Protein AF-A0A932DEU4-F1 (afdb_monomer)

Solvent-accessible surface area (backbone atoms only — not comparable to full-atom values): 7322 Å² total; per-residue (Å²): 139,80,83,76,79,75,76,81,51,73,66,60,58,53,52,50,52,53,49,50,54,49,50,52,53,54,52,49,52,53,51,51,56,50,53,48,53,56,49,52,48,54,59,48,41,76,76,64,63,54,95,88,57,90,51,71,57,56,57,54,48,52,53,51,48,50,55,53,39,54,53,36,53,54,51,37,59,64,43,65,43,92,81,45,86,55,62,67,59,32,51,51,42,49,53,50,37,51,52,43,51,50,50,47,52,71,78,63,56,80,76,48,71,71,58,50,53,51,50,49,52,72,76,60,116

pLDDT: mean 85.1, std 14.65, range [39.16, 98.06]

R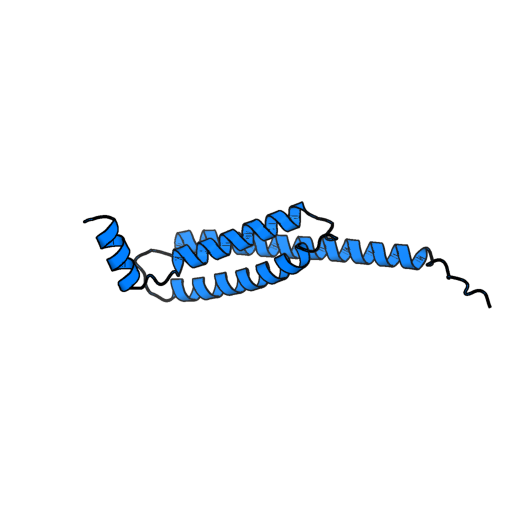adius of gyration: 22.85 Å; Cα contacts (8 Å, |Δi|>4): 44; chains: 1; bounding box: 61×33×72 Å

Secondary structure (DSSP, 8-state):
-----PPPPHHHHHHHHHHHHHHHHHHHHHHHHHHHHHHHHHHHHHHH--TT--SHHHHHHHHHHHHHHHHHHHHHHHHTSTT-S-HHHHHHHHHHHHHHHHHHHHHH----HHHHHHHHHHH--

Mean predicted aligned error: 9.95 Å

Sequence (125 aa):
MSDSVAEPSLLEVGQLGNFEARMLRNFRAAVDDWDEVCSALGAWEAQHLSADDPGPAKERHRRWVTELLSWGQLVQRATSQPEFPDHALAARVNARVRHLQDKLALWHRDMTAAEEDRILLAAFP

Structure (mmCIF, N/CA/C/O backbone):
data_AF-A0A932DEU4-F1
#
_entry.id   AF-A0A932DEU4-F1
#
loop_
_atom_site.group_PDB
_atom_site.id
_atom_site.type_symbol
_atom_site.label_atom_id
_atom_site.label_alt_id
_atom_site.label_comp_id
_atom_site.label_asym_id
_atom_site.label_entity_id
_atom_site.label_seq_id
_atom_site.pdbx_PDB_ins_code
_atom_site.Cartn_x
_atom_site.Cartn_y
_atom_site.Cartn_z
_atom_site.occupancy
_atom_site.B_iso_or_equiv
_atom_site.auth_seq_id
_atom_site.auth_comp_id
_atom_site.auth_asym_id
_atom_site.auth_atom_id
_atom_site.pdbx_PDB_model_num
ATOM 1 N N . MET A 1 1 ? -13.333 19.349 51.886 1.00 39.16 1 MET A N 1
ATOM 2 C CA . MET A 1 1 ? -13.427 19.628 50.441 1.00 39.16 1 MET A CA 1
ATOM 3 C C . MET A 1 1 ? -13.190 18.303 49.748 1.00 39.16 1 MET A C 1
ATOM 5 O O . MET A 1 1 ? -12.048 17.881 49.660 1.00 39.16 1 MET A O 1
ATOM 9 N N . SER A 1 2 ? -14.266 17.584 49.436 1.00 42.09 2 SER A N 1
ATOM 10 C CA . SER A 1 2 ? -14.195 16.330 48.687 1.00 42.09 2 SER A CA 1
ATOM 11 C C . SER A 1 2 ? -14.526 16.668 47.246 1.00 42.09 2 SER A C 1
ATOM 13 O O . SER A 1 2 ? -15.654 17.074 46.971 1.00 42.09 2 SER A O 1
ATOM 15 N N . ASP A 1 3 ? -13.537 16.554 46.364 1.00 43.62 3 ASP A N 1
ATOM 16 C CA . ASP A 1 3 ? -13.758 16.597 44.925 1.00 43.62 3 ASP A CA 1
ATOM 17 C C . ASP A 1 3 ? -14.667 15.426 44.551 1.00 43.62 3 ASP A C 1
ATOM 19 O O . ASP A 1 3 ? -14.294 14.254 44.640 1.00 43.62 3 ASP A O 1
ATOM 23 N N . SER A 1 4 ? -15.905 15.756 44.193 1.00 49.47 4 SER A N 1
ATOM 24 C CA . SER A 1 4 ? -16.818 14.833 43.540 1.00 49.47 4 SER A CA 1
ATOM 25 C C . SER A 1 4 ? -16.259 14.595 42.143 1.00 49.47 4 SER A C 1
ATOM 27 O O . SER A 1 4 ? -16.385 15.443 41.263 1.00 49.47 4 SER A O 1
ATOM 29 N N . VAL A 1 5 ? -15.590 13.457 41.959 1.00 55.31 5 VAL A N 1
ATOM 30 C CA . VAL A 1 5 ? -15.279 12.933 40.629 1.00 55.31 5 VAL A CA 1
ATOM 31 C C . VAL A 1 5 ? -16.627 12.661 39.972 1.00 55.31 5 VAL A C 1
ATOM 33 O O . VAL A 1 5 ? -17.301 11.692 40.313 1.00 55.31 5 VAL A O 1
ATOM 36 N N . ALA A 1 6 ? -17.070 13.588 39.125 1.00 57.03 6 ALA A N 1
ATOM 37 C CA . ALA A 1 6 ? -18.291 13.433 38.356 1.00 57.03 6 ALA A CA 1
ATOM 38 C C . ALA A 1 6 ? -18.147 12.174 37.493 1.00 57.03 6 ALA A C 1
ATOM 40 O O . ALA A 1 6 ? -17.241 12.092 36.661 1.00 57.03 6 ALA A O 1
ATOM 41 N N . GLU A 1 7 ? -19.004 11.179 37.730 1.00 56.28 7 GLU A N 1
ATOM 42 C CA . GLU A 1 7 ? -19.090 10.015 36.855 1.00 56.28 7 GLU A CA 1
ATOM 43 C C . GLU A 1 7 ? -19.424 10.499 35.435 1.00 56.28 7 GLU A C 1
ATOM 45 O O . GLU A 1 7 ? -20.370 11.279 35.270 1.00 56.28 7 GLU A O 1
ATOM 50 N N . PRO A 1 8 ? -18.658 10.082 34.411 1.00 57.66 8 PRO A N 1
ATOM 51 C CA . PRO A 1 8 ? -18.932 10.477 33.038 1.00 57.66 8 PRO A CA 1
ATOM 52 C C . PRO A 1 8 ? -20.339 10.021 32.655 1.00 57.66 8 PRO A C 1
ATOM 54 O O . PRO A 1 8 ? -20.737 8.879 32.903 1.00 57.66 8 PRO A O 1
ATOM 57 N N . SER A 1 9 ? -21.117 10.932 32.077 1.00 59.28 9 SER A N 1
ATOM 58 C CA . SER A 1 9 ? -22.523 10.665 31.808 1.00 59.28 9 SER A CA 1
ATOM 59 C C . SER A 1 9 ? -22.670 9.587 30.725 1.00 59.28 9 SER A C 1
ATOM 61 O O . SER A 1 9 ? -21.936 9.554 29.736 1.00 59.28 9 SER A O 1
ATOM 63 N N . LEU A 1 10 ? -23.659 8.699 30.874 1.00 55.50 10 LEU A N 1
ATOM 64 C CA . LEU A 1 10 ? -23.947 7.616 29.914 1.00 55.50 10 LEU A CA 1
ATOM 65 C C . LEU A 1 10 ? -24.162 8.120 28.470 1.00 55.50 10 LEU A C 1
ATOM 67 O O . LEU A 1 10 ? -23.928 7.384 27.511 1.00 55.50 10 LEU A O 1
ATOM 71 N N . LEU A 1 11 ? -24.588 9.378 28.312 1.00 57.66 11 LEU A N 1
ATOM 72 C CA . LEU A 1 11 ? -24.758 10.038 27.018 1.00 57.66 11 LEU A CA 1
ATOM 73 C C . LEU A 1 11 ? -23.413 10.377 26.352 1.00 57.66 11 LEU A C 1
ATOM 75 O O . LEU A 1 11 ? -23.281 10.182 25.144 1.00 57.66 11 LEU A O 1
ATOM 79 N N . GLU A 1 12 ? -22.408 10.809 27.117 1.00 59.19 12 GLU A N 1
ATOM 80 C CA . GLU A 1 12 ? -21.065 11.128 26.607 1.00 59.19 12 GLU A CA 1
ATOM 81 C C . GLU A 1 12 ? -20.324 9.865 26.147 1.00 59.19 12 GLU A C 1
ATOM 83 O O . GLU A 1 12 ? -19.733 9.851 25.066 1.00 59.19 12 GLU A O 1
ATOM 88 N N . VAL A 1 13 ? -20.438 8.766 26.904 1.00 61.19 13 VAL A N 1
ATOM 89 C CA . VAL A 1 13 ? -19.829 7.468 26.551 1.00 61.19 13 VAL A CA 1
ATOM 90 C C . VAL A 1 13 ? -20.461 6.884 25.278 1.00 61.19 13 VAL A C 1
ATOM 92 O O . VAL A 1 13 ? -19.756 6.390 24.397 1.00 61.19 13 VAL A O 1
ATOM 95 N N . GLY A 1 14 ? -21.787 6.997 25.126 1.00 72.06 14 GLY A N 1
ATOM 96 C CA . GLY A 1 14 ? -22.492 6.540 23.925 1.00 72.06 14 GLY A CA 1
ATOM 97 C C . GLY A 1 14 ? -22.184 7.373 22.673 1.00 72.06 14 GLY A C 1
ATOM 98 O O . GLY A 1 14 ? -22.082 6.830 21.571 1.00 72.06 14 GLY A O 1
ATOM 99 N N . GLN A 1 15 ? -22.00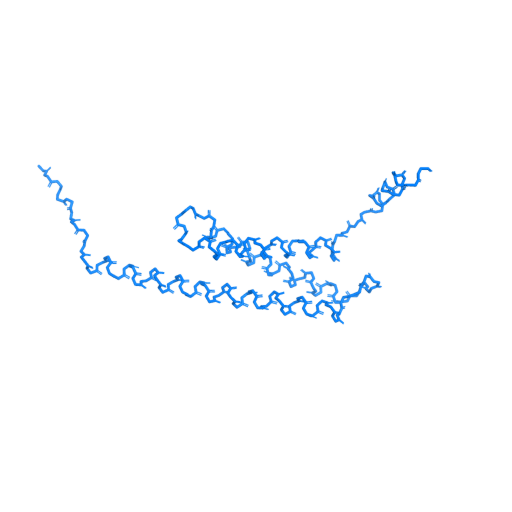9 8.689 22.815 1.00 79.38 15 GLN A N 1
ATOM 100 C CA . GLN A 1 15 ? -21.652 9.571 21.699 1.00 79.38 15 GLN A CA 1
ATOM 101 C C . GLN A 1 15 ? -20.211 9.360 21.233 1.00 79.38 15 GLN A C 1
ATOM 103 O O . GLN A 1 15 ? -19.980 9.282 20.021 1.00 79.38 15 GLN A O 1
ATOM 108 N N . LEU A 1 16 ? -19.269 9.213 22.171 1.00 82.12 16 LEU A N 1
ATOM 109 C CA . LEU A 1 16 ? -17.869 8.946 21.856 1.00 82.12 16 LEU A CA 1
ATOM 110 C C . LEU A 1 16 ? -17.708 7.594 21.150 1.00 82.12 16 LEU A C 1
ATOM 112 O O . LEU A 1 16 ? -17.149 7.552 20.056 1.00 82.12 16 LEU A O 1
ATOM 116 N N . GLY A 1 17 ? -18.305 6.522 21.680 1.00 83.50 17 GLY A N 1
ATOM 117 C CA . GLY A 1 17 ? -18.236 5.199 21.046 1.00 83.50 17 GLY A CA 1
ATOM 118 C C . GLY A 1 17 ? -18.852 5.168 19.639 1.00 83.50 17 GLY A C 1
ATOM 119 O O . GLY A 1 17 ? -18.298 4.572 18.714 1.00 83.50 17 GLY A O 1
ATOM 120 N N . ASN A 1 18 ? -19.967 5.875 19.421 1.00 88.31 18 ASN A N 1
ATOM 121 C CA . ASN A 1 18 ? -20.570 6.001 18.088 1.00 88.31 18 ASN A CA 1
ATOM 122 C C . ASN A 1 18 ? -19.682 6.780 17.108 1.00 88.31 18 ASN A C 1
ATOM 124 O O . ASN A 1 18 ? -19.624 6.446 15.917 1.00 88.31 18 ASN A O 1
ATOM 128 N N . PHE A 1 19 ? -19.011 7.828 17.590 1.00 88.19 19 PHE A N 1
ATOM 129 C CA . PHE A 1 19 ? -18.049 8.591 16.807 1.00 88.19 19 PHE A CA 1
ATOM 130 C C . PHE A 1 19 ? -16.839 7.731 16.428 1.00 88.19 19 PHE A C 1
ATOM 132 O O . PHE A 1 19 ? -16.526 7.642 15.241 1.00 88.19 19 PHE A O 1
ATOM 139 N N . GLU A 1 20 ? -16.226 7.040 17.389 1.00 88.88 20 GLU A N 1
ATOM 140 C CA . GLU A 1 20 ? -15.085 6.142 17.172 1.00 88.88 20 GLU A CA 1
ATOM 141 C C . GLU A 1 20 ? -15.420 5.040 16.168 1.00 88.88 20 GLU A C 1
ATOM 143 O O . GLU A 1 20 ? -14.702 4.851 15.186 1.00 88.88 20 GLU A O 1
ATOM 148 N N . ALA A 1 21 ? -16.564 4.373 16.337 1.00 90.06 21 ALA A N 1
ATOM 149 C CA . ALA A 1 21 ? -17.000 3.328 15.420 1.00 90.06 21 ALA A CA 1
ATOM 150 C C . ALA A 1 21 ? -17.206 3.862 13.993 1.00 90.06 21 ALA A C 1
ATOM 152 O O . ALA A 1 21 ? -16.875 3.185 13.017 1.00 90.06 21 ALA A O 1
ATOM 153 N N . ARG A 1 22 ? -17.750 5.078 13.840 1.00 93.94 22 ARG A N 1
ATOM 154 C CA . ARG A 1 22 ? -17.902 5.718 12.525 1.00 93.94 22 ARG A CA 1
ATOM 155 C C . ARG A 1 22 ? -16.551 6.091 11.921 1.00 93.94 22 ARG A C 1
ATOM 157 O O . ARG A 1 22 ? -16.342 5.834 10.739 1.00 93.94 22 ARG A O 1
ATOM 164 N N . MET A 1 23 ? -15.649 6.660 12.715 1.00 92.69 23 MET A N 1
ATOM 165 C CA . MET A 1 23 ? -14.303 7.012 12.268 1.00 92.69 23 MET A CA 1
ATOM 166 C C . MET A 1 23 ? -13.526 5.776 11.823 1.00 92.69 23 MET A C 1
ATOM 168 O O . MET A 1 23 ? -12.943 5.799 10.744 1.00 92.69 23 MET A O 1
ATOM 172 N N . LEU A 1 24 ? -13.593 4.678 12.579 1.00 91.94 24 LEU A N 1
ATOM 173 C CA . LEU A 1 24 ? -12.930 3.426 12.222 1.00 91.94 24 LEU A CA 1
ATOM 174 C C . LEU A 1 24 ? -13.496 2.822 10.930 1.00 91.94 24 LEU A C 1
ATOM 176 O O . LEU A 1 24 ? -12.730 2.383 10.076 1.00 91.94 24 LEU A O 1
ATOM 180 N N . ARG A 1 25 ? -14.824 2.843 10.738 1.00 94.81 25 ARG A N 1
ATOM 181 C CA . ARG A 1 25 ? -15.441 2.392 9.476 1.00 94.81 25 ARG A CA 1
ATOM 182 C C . ARG A 1 25 ? -14.987 3.228 8.282 1.00 94.81 25 ARG A C 1
ATOM 184 O O . ARG A 1 25 ? -14.613 2.662 7.261 1.00 94.81 25 ARG A O 1
ATOM 191 N N . ASN A 1 26 ? -14.993 4.554 8.415 1.00 95.31 26 ASN A N 1
ATOM 192 C CA . ASN A 1 26 ? -14.550 5.453 7.348 1.00 95.31 26 ASN A CA 1
ATOM 193 C C . ASN A 1 26 ? -13.058 5.277 7.049 1.00 95.31 26 ASN A C 1
ATOM 195 O O . ASN A 1 26 ? -12.652 5.278 5.893 1.00 95.31 26 ASN A O 1
ATOM 199 N N . PHE A 1 27 ? -12.247 5.093 8.091 1.00 94.81 27 PHE A N 1
ATOM 200 C CA . PHE A 1 27 ? -10.823 4.825 7.955 1.00 94.81 27 PHE A CA 1
ATOM 201 C C . PHE A 1 27 ? -10.572 3.518 7.203 1.00 94.81 27 PHE A C 1
ATOM 203 O O . PHE A 1 27 ? -9.768 3.490 6.277 1.00 94.81 27 PHE A O 1
ATOM 210 N N . ARG A 1 28 ? -11.305 2.452 7.541 1.00 96.31 28 ARG A N 1
ATOM 211 C CA . ARG A 1 28 ? -11.226 1.175 6.828 1.00 96.31 28 ARG A CA 1
ATOM 212 C C . ARG A 1 28 ? -11.605 1.314 5.356 1.00 96.31 28 ARG A C 1
ATOM 214 O O . ARG A 1 28 ? -10.860 0.825 4.518 1.00 96.31 28 ARG A O 1
ATOM 221 N N . ALA A 1 29 ? -12.695 2.018 5.054 1.00 96.81 29 ALA A N 1
ATOM 222 C CA . ALA A 1 29 ? -13.094 2.282 3.673 1.00 96.81 29 ALA A CA 1
ATOM 223 C C . ALA A 1 29 ? -11.989 3.020 2.898 1.00 96.81 29 ALA A C 1
ATOM 225 O O . ALA A 1 29 ? -11.614 2.592 1.816 1.00 96.81 29 ALA A O 1
ATOM 226 N N . ALA A 1 30 ? -11.380 4.049 3.497 1.00 96.31 30 ALA A N 1
ATOM 227 C CA . ALA A 1 30 ? -10.273 4.767 2.868 1.00 96.31 30 ALA A CA 1
ATOM 228 C C . ALA A 1 30 ? -9.040 3.874 2.620 1.00 96.31 30 ALA A C 1
ATOM 230 O O . ALA A 1 30 ? -8.362 4.026 1.606 1.00 96.31 30 ALA A O 1
ATOM 231 N N . VAL A 1 31 ? -8.734 2.943 3.534 1.00 97.19 31 VAL A N 1
ATOM 232 C CA . VAL A 1 31 ? -7.659 1.954 3.339 1.00 97.19 31 VAL A CA 1
ATOM 233 C C . VAL A 1 31 ? -7.992 0.979 2.219 1.00 97.19 31 VAL A C 1
ATOM 235 O O . VAL A 1 31 ? -7.103 0.655 1.437 1.00 97.19 31 VAL A O 1
ATOM 238 N N . ASP A 1 32 ? -9.241 0.529 2.124 1.00 97.12 32 ASP A N 1
ATOM 239 C CA . ASP A 1 32 ? -9.676 -0.366 1.055 1.00 97.12 32 ASP A CA 1
ATOM 240 C C . ASP A 1 32 ? -9.606 0.335 -0.319 1.00 97.12 32 ASP A C 1
ATOM 242 O O . ASP A 1 32 ? -9.027 -0.231 -1.247 1.00 97.12 32 ASP A O 1
ATOM 246 N N . ASP A 1 33 ? -10.047 1.594 -0.421 1.00 97.81 33 ASP A N 1
ATOM 247 C CA . ASP A 1 33 ? -9.930 2.403 -1.646 1.00 97.81 33 ASP A CA 1
ATOM 248 C C . ASP A 1 33 ? -8.460 2.581 -2.071 1.00 97.81 33 ASP A C 1
ATOM 250 O O . ASP A 1 33 ? -8.095 2.426 -3.239 1.00 97.81 33 ASP A O 1
ATOM 254 N N . TRP A 1 34 ? -7.569 2.878 -1.120 1.00 97.88 34 TRP A N 1
ATOM 255 C CA . TRP A 1 34 ? -6.136 2.989 -1.404 1.00 97.88 34 TRP A CA 1
ATOM 256 C C . TRP A 1 34 ? -5.513 1.660 -1.851 1.00 97.88 34 TRP A C 1
ATOM 258 O O . TRP A 1 34 ? -4.670 1.643 -2.755 1.00 97.88 34 TRP A O 1
ATOM 268 N N . ASP A 1 35 ? -5.915 0.545 -1.242 1.00 95.81 35 ASP A N 1
ATOM 269 C CA . ASP A 1 35 ? -5.437 -0.796 -1.589 1.00 95.81 35 ASP A CA 1
ATOM 270 C C . ASP A 1 35 ? -5.857 -1.190 -3.017 1.00 95.81 35 ASP A C 1
ATOM 272 O O . ASP A 1 35 ? -5.073 -1.798 -3.762 1.00 95.81 35 ASP A O 1
ATOM 276 N N . GLU A 1 36 ? -7.056 -0.775 -3.435 1.00 97.38 36 GLU A N 1
ATOM 277 C CA . GLU A 1 36 ? -7.542 -0.914 -4.808 1.00 97.38 36 GLU A CA 1
ATOM 278 C C . GLU A 1 36 ? -6.683 -0.105 -5.789 1.00 97.38 36 GLU A C 1
ATOM 280 O O . GLU A 1 36 ? -6.196 -0.661 -6.777 1.00 97.38 36 GLU A O 1
ATOM 285 N N . VAL A 1 37 ? -6.387 1.165 -5.484 1.00 97.69 37 VAL A N 1
ATOM 286 C CA . VAL A 1 37 ? -5.506 2.001 -6.323 1.00 97.69 37 VAL A CA 1
ATOM 287 C C . VAL A 1 37 ? -4.103 1.394 -6.436 1.00 97.69 37 VAL A C 1
ATOM 289 O O . VAL A 1 37 ? -3.532 1.350 -7.528 1.00 97.69 37 VAL A O 1
ATOM 292 N N . CYS A 1 38 ? -3.552 0.858 -5.343 1.00 96.69 38 CYS A N 1
ATOM 293 C CA . CYS A 1 38 ? -2.265 0.157 -5.376 1.00 96.69 38 C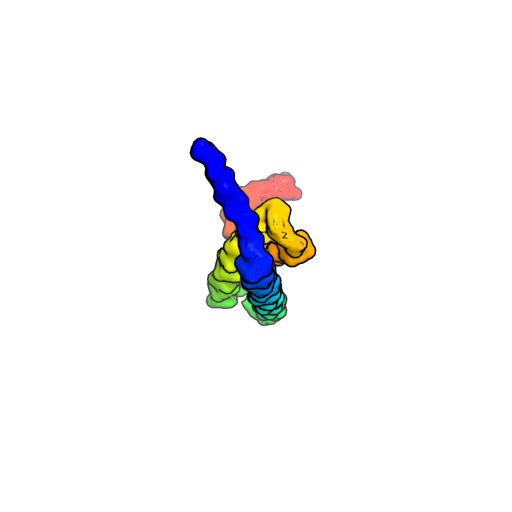YS A CA 1
ATOM 294 C C . CYS A 1 38 ? -2.297 -1.080 -6.286 1.00 96.69 38 CYS A C 1
ATOM 296 O O . CYS A 1 38 ? -1.303 -1.413 -6.934 1.00 96.69 38 CYS A O 1
ATOM 298 N N . SER A 1 39 ? -3.427 -1.781 -6.327 1.00 94.62 39 SER A N 1
ATOM 299 C CA . SER A 1 39 ? -3.609 -2.967 -7.167 1.00 94.62 39 SER A CA 1
ATOM 300 C C . SER A 1 39 ? -3.770 -2.584 -8.643 1.00 94.62 39 SER A C 1
ATOM 302 O O . SER A 1 39 ? -3.153 -3.207 -9.509 1.00 94.62 39 SER A O 1
ATOM 304 N N . ALA A 1 40 ? -4.495 -1.499 -8.930 1.00 96.31 40 ALA A N 1
ATOM 305 C CA . ALA A 1 40 ? -4.595 -0.917 -10.266 1.00 96.31 40 ALA A CA 1
ATOM 306 C C . ALA A 1 40 ? -3.231 -0.443 -10.796 1.00 96.31 40 ALA A C 1
ATOM 308 O O . ALA A 1 40 ? -2.924 -0.652 -11.971 1.00 96.31 40 ALA A O 1
ATOM 309 N N . LEU A 1 41 ? -2.377 0.118 -9.930 1.00 95.38 41 LEU A N 1
ATOM 310 C CA . LEU A 1 41 ? -1.005 0.469 -10.297 1.00 95.38 41 LEU A CA 1
ATOM 311 C C . LEU A 1 41 ? -0.206 -0.765 -10.736 1.00 95.38 41 LEU A C 1
ATOM 313 O O . LEU A 1 41 ? 0.447 -0.724 -11.772 1.00 95.38 41 LEU A O 1
ATOM 317 N N . GLY A 1 42 ? -0.311 -1.883 -10.012 1.00 92.00 42 GLY A N 1
ATOM 318 C CA . GLY A 1 42 ? 0.349 -3.133 -10.403 1.00 92.00 42 GLY A CA 1
ATOM 319 C C . GLY A 1 42 ? -0.097 -3.655 -11.774 1.00 92.00 42 GLY A C 1
ATOM 320 O O . GLY A 1 42 ? 0.735 -4.108 -12.558 1.00 92.00 42 GLY A O 1
ATOM 321 N N . ALA A 1 43 ? -1.387 -3.542 -12.100 1.00 93.75 43 ALA A N 1
ATOM 322 C CA . ALA A 1 43 ? -1.895 -3.893 -13.428 1.00 93.75 43 ALA A CA 1
ATOM 323 C C . ALA A 1 43 ? -1.375 -2.942 -14.519 1.00 93.75 43 ALA A C 1
ATOM 325 O O . ALA A 1 43 ? -1.054 -3.382 -15.625 1.00 93.75 43 ALA A O 1
ATOM 326 N N . TRP A 1 44 ? -1.272 -1.648 -14.206 1.00 94.69 44 TRP A N 1
ATOM 327 C CA . TRP A 1 44 ? -0.695 -0.653 -15.104 1.00 94.69 44 TRP A CA 1
ATOM 328 C C . TRP A 1 44 ? 0.796 -0.916 -15.363 1.00 94.69 44 TRP A C 1
ATOM 330 O O . TRP A 1 44 ? 1.219 -0.867 -16.518 1.00 94.69 44 TRP A O 1
ATOM 340 N N . GLU A 1 45 ? 1.573 -1.254 -14.328 1.00 93.56 45 GLU A N 1
ATOM 341 C CA . GLU A 1 45 ? 3.005 -1.569 -14.437 1.00 93.56 45 GLU A CA 1
ATOM 342 C C . GLU A 1 45 ? 3.254 -2.696 -15.440 1.00 93.56 45 GLU A C 1
ATOM 344 O O . GLU A 1 45 ? 4.080 -2.542 -16.334 1.00 93.56 45 GLU A O 1
ATOM 349 N N . ALA A 1 46 ? 2.486 -3.786 -15.348 1.00 90.31 46 ALA A N 1
ATOM 350 C CA . ALA A 1 46 ? 2.614 -4.941 -16.238 1.00 90.31 46 ALA A CA 1
ATOM 351 C C . ALA A 1 46 ? 2.383 -4.612 -17.726 1.00 90.31 46 ALA A C 1
ATOM 353 O O . ALA A 1 46 ? 2.828 -5.354 -18.596 1.00 90.31 46 ALA A O 1
ATOM 354 N N . GLN A 1 47 ? 1.675 -3.519 -18.021 1.00 90.38 47 GLN A N 1
ATOM 355 C CA . GLN A 1 47 ? 1.360 -3.087 -19.385 1.00 90.38 47 GLN A CA 1
ATOM 356 C C . GLN A 1 47 ? 2.325 -2.019 -19.920 1.00 90.38 47 GLN A C 1
ATOM 358 O O . GLN A 1 47 ? 2.436 -1.866 -21.134 1.00 90.38 47 GLN A O 1
ATOM 363 N N . HIS A 1 48 ? 2.981 -1.255 -19.040 1.00 88.06 48 HIS A N 1
ATOM 364 C CA . HIS A 1 48 ? 3.676 -0.018 -19.425 1.00 88.06 48 HIS A CA 1
ATOM 365 C C . HIS A 1 48 ? 5.142 0.045 -19.003 1.00 88.06 48 HIS A C 1
ATOM 367 O O . HIS A 1 48 ? 5.867 0.897 -19.514 1.00 88.06 48 HIS A O 1
ATOM 373 N N . LEU A 1 49 ? 5.587 -0.791 -18.063 1.00 87.62 49 LEU A N 1
ATOM 374 C CA . LEU A 1 49 ? 6.978 -0.801 -17.627 1.00 87.62 49 LEU A CA 1
ATOM 375 C C . LEU A 1 49 ? 7.739 -1.957 -18.267 1.00 87.62 49 LEU A C 1
ATOM 377 O O . LEU A 1 49 ? 7.361 -3.120 -18.155 1.00 87.62 49 LEU A O 1
ATOM 381 N N . SER A 1 50 ? 8.861 -1.610 -18.890 1.00 80.00 50 SER A N 1
ATOM 382 C CA . SER A 1 50 ? 9.896 -2.539 -19.335 1.00 80.00 50 SER A CA 1
ATOM 383 C C . SER A 1 50 ? 11.237 -2.119 -18.734 1.00 80.00 50 SER A C 1
ATOM 385 O O . SER A 1 50 ? 11.460 -0.935 -18.452 1.00 80.00 50 SER A O 1
ATOM 387 N N . ALA A 1 51 ? 12.140 -3.082 -18.537 1.00 69.12 51 ALA A N 1
ATOM 388 C CA . ALA A 1 51 ? 13.501 -2.807 -18.082 1.00 69.12 51 ALA A CA 1
ATOM 389 C C . ALA A 1 51 ? 14.218 -1.827 -19.031 1.00 69.12 51 ALA A C 1
ATOM 391 O O . ALA A 1 51 ? 14.869 -0.894 -18.558 1.00 69.12 51 ALA A O 1
ATOM 392 N N . ASP A 1 52 ? 13.965 -1.960 -20.336 1.00 67.25 52 ASP A N 1
ATOM 393 C CA . ASP A 1 52 ? 14.710 -1.293 -21.410 1.00 67.25 52 ASP A CA 1
ATOM 394 C C . ASP A 1 52 ? 14.155 0.078 -21.838 1.00 67.25 52 ASP A C 1
ATOM 396 O O . ASP A 1 52 ? 14.752 0.728 -22.692 1.00 67.25 52 ASP A O 1
ATOM 400 N N . ASP A 1 53 ? 13.031 0.545 -21.274 1.00 62.94 53 ASP A N 1
ATOM 401 C CA . ASP A 1 53 ? 12.429 1.838 -21.645 1.00 62.94 53 ASP A CA 1
ATOM 402 C C . ASP A 1 53 ? 12.756 2.930 -20.600 1.00 62.94 53 ASP A C 1
ATOM 404 O O . ASP A 1 53 ? 12.272 2.860 -19.461 1.00 62.94 53 ASP A O 1
ATOM 408 N N . PRO A 1 54 ? 13.593 3.937 -20.931 1.00 60.94 54 PRO A N 1
ATOM 409 C CA . PRO A 1 54 ? 14.031 4.974 -19.998 1.00 60.94 54 PRO A CA 1
ATOM 410 C C . PRO A 1 54 ? 13.163 6.243 -20.054 1.00 60.94 54 PRO A C 1
ATOM 412 O O . PRO A 1 54 ? 13.623 7.334 -19.725 1.00 60.94 54 PRO A O 1
ATOM 415 N N . GLY A 1 55 ? 11.925 6.138 -20.529 1.00 77.56 55 GLY A N 1
ATOM 416 C CA . GLY A 1 55 ? 11.119 7.302 -20.859 1.00 77.56 55 GLY A CA 1
ATOM 417 C C . GLY A 1 55 ? 10.153 7.824 -19.773 1.00 77.56 55 GLY A C 1
ATOM 418 O O . GLY A 1 55 ? 10.328 7.642 -18.567 1.00 77.56 55 GLY A O 1
ATOM 419 N N . PRO A 1 56 ? 9.056 8.471 -20.208 1.00 84.88 56 PRO A N 1
ATOM 420 C CA . PRO A 1 56 ? 8.059 9.118 -19.343 1.00 84.88 56 PRO A CA 1
ATOM 421 C C . PRO A 1 56 ? 7.245 8.183 -18.433 1.00 84.88 56 PRO A C 1
ATOM 423 O O . PRO A 1 56 ? 6.662 8.641 -17.447 1.00 84.88 56 PRO A O 1
ATOM 426 N N . ALA A 1 57 ? 7.154 6.892 -18.768 1.00 88.56 57 ALA A N 1
ATOM 427 C CA . ALA A 1 57 ? 6.388 5.920 -17.989 1.00 88.56 57 ALA A CA 1
ATOM 428 C C . ALA A 1 57 ? 7.043 5.649 -16.627 1.00 88.56 57 ALA A C 1
ATOM 430 O O . ALA A 1 57 ? 6.345 5.665 -15.612 1.00 88.56 57 ALA A O 1
ATOM 431 N N . LYS A 1 58 ? 8.375 5.494 -16.580 1.00 89.12 58 LYS A N 1
ATOM 432 C CA . LYS A 1 58 ? 9.115 5.311 -15.322 1.00 89.12 58 LYS A CA 1
ATOM 433 C C . LYS A 1 58 ? 8.993 6.536 -14.414 1.00 89.12 58 LYS A C 1
ATOM 435 O O . LYS A 1 58 ? 8.684 6.374 -13.240 1.00 89.12 58 LYS A O 1
ATOM 440 N N . GLU A 1 59 ? 9.107 7.754 -14.941 1.00 90.25 59 GLU A N 1
ATOM 441 C CA . GLU A 1 59 ? 8.957 8.962 -14.112 1.00 90.25 59 GLU A CA 1
ATOM 442 C C . GLU A 1 59 ? 7.540 9.092 -13.531 1.00 90.25 59 GLU A C 1
ATOM 444 O O . GLU A 1 59 ? 7.346 9.322 -12.334 1.00 90.25 59 GLU A O 1
ATOM 449 N N . ARG A 1 60 ? 6.515 8.855 -14.361 1.00 92.62 60 ARG A N 1
ATOM 450 C CA . ARG A 1 60 ? 5.119 8.856 -13.906 1.00 92.62 60 ARG A CA 1
ATOM 451 C C . ARG A 1 60 ? 4.876 7.794 -12.834 1.00 92.62 60 ARG A C 1
ATOM 453 O O . ARG A 1 60 ? 4.245 8.086 -11.820 1.00 92.62 60 ARG A O 1
ATOM 460 N N . HIS A 1 61 ? 5.411 6.598 -13.049 1.00 94.69 61 HIS A N 1
ATOM 461 C CA . HIS A 1 61 ? 5.361 5.506 -12.091 1.00 94.69 61 HIS A CA 1
ATOM 462 C C . HIS A 1 61 ? 6.034 5.881 -10.765 1.00 94.69 61 HIS A C 1
ATOM 464 O O . HIS A 1 61 ? 5.431 5.703 -9.709 1.00 94.69 61 HIS A O 1
ATOM 470 N N . ARG A 1 62 ? 7.246 6.454 -10.805 1.00 93.56 62 ARG A N 1
ATOM 471 C CA . ARG A 1 62 ? 7.993 6.891 -9.615 1.00 93.56 62 ARG A CA 1
ATOM 472 C C . ARG A 1 62 ? 7.174 7.859 -8.774 1.00 93.56 62 ARG A C 1
ATOM 474 O O . ARG A 1 62 ? 7.068 7.678 -7.559 1.00 93.56 62 ARG A O 1
ATOM 481 N N . ARG A 1 63 ? 6.555 8.849 -9.422 1.00 95.19 63 ARG A N 1
ATOM 482 C CA . ARG A 1 63 ? 5.672 9.810 -8.757 1.00 95.19 63 ARG A CA 1
ATOM 483 C C . ARG A 1 63 ? 4.493 9.115 -8.074 1.00 95.19 63 ARG A C 1
ATOM 485 O O . ARG A 1 63 ? 4.296 9.312 -6.879 1.00 95.19 63 ARG A O 1
ATOM 492 N N . TRP A 1 64 ? 3.758 8.265 -8.791 1.00 97.00 64 TRP A N 1
ATOM 493 C CA . TRP A 1 64 ? 2.593 7.566 -8.238 1.00 97.00 64 TRP A CA 1
ATOM 494 C C . TRP A 1 64 ? 2.939 6.636 -7.073 1.00 97.00 64 TRP A C 1
ATOM 496 O O . TRP A 1 64 ? 2.273 6.688 -6.042 1.00 97.00 64 TRP A O 1
ATOM 506 N N . VAL A 1 65 ? 3.999 5.828 -7.190 1.00 96.50 65 VAL A N 1
ATOM 507 C CA . VAL A 1 65 ? 4.450 4.957 -6.089 1.00 96.50 65 VAL A CA 1
ATOM 508 C C . VAL A 1 65 ? 4.831 5.790 -4.867 1.00 96.50 65 VAL A C 1
ATOM 510 O O . VAL A 1 65 ? 4.472 5.426 -3.752 1.00 96.50 65 VAL A O 1
ATOM 513 N N . THR A 1 66 ? 5.513 6.922 -5.058 1.00 95.94 66 THR A N 1
ATOM 514 C CA . THR A 1 66 ? 5.932 7.804 -3.955 1.00 95.94 66 THR A CA 1
ATOM 515 C C . THR A 1 6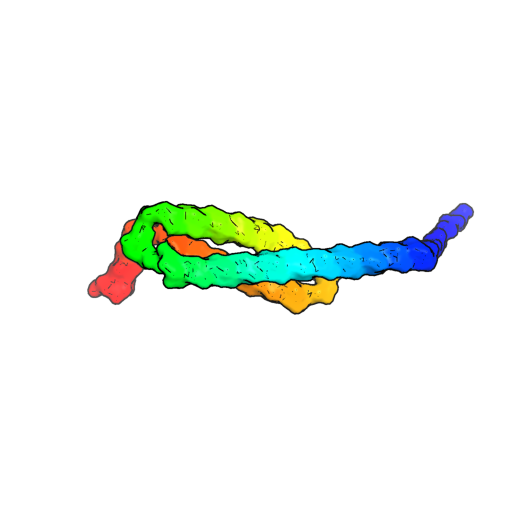6 ? 4.734 8.451 -3.253 1.00 95.94 66 THR A C 1
ATOM 517 O O . THR A 1 66 ? 4.697 8.507 -2.022 1.00 95.94 66 THR A O 1
ATOM 520 N N . GLU A 1 67 ? 3.735 8.906 -4.014 1.00 97.31 67 GLU A N 1
ATOM 521 C CA . GLU A 1 67 ? 2.481 9.457 -3.483 1.00 97.31 67 GLU A CA 1
ATOM 522 C C . GLU A 1 67 ? 1.713 8.390 -2.676 1.00 97.31 67 GLU A C 1
ATOM 524 O O . GLU A 1 67 ? 1.351 8.624 -1.519 1.00 97.31 67 GLU A O 1
ATOM 529 N N . LEU A 1 68 ? 1.543 7.184 -3.233 1.00 98.00 68 LEU A N 1
ATOM 530 C CA . LEU A 1 68 ? 0.869 6.068 -2.558 1.00 98.00 68 LEU A CA 1
ATOM 531 C C . LEU A 1 68 ? 1.620 5.595 -1.314 1.00 98.00 68 LEU A C 1
ATOM 533 O O . LEU A 1 68 ? 0.990 5.274 -0.305 1.00 98.00 68 LEU A O 1
ATOM 537 N N . LEU A 1 69 ? 2.952 5.567 -1.367 1.00 97.38 69 LEU A N 1
ATOM 538 C CA . LEU A 1 69 ? 3.79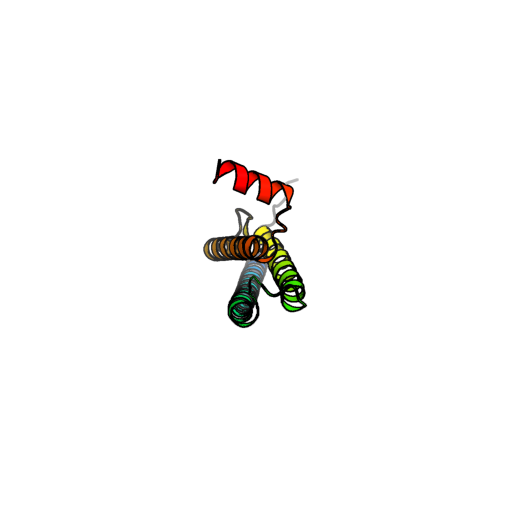4 5.198 -0.236 1.00 97.38 69 LEU A CA 1
ATOM 539 C C . LEU A 1 69 ? 3.685 6.232 0.886 1.00 97.38 69 LEU A C 1
ATOM 541 O O . LEU A 1 69 ? 3.571 5.855 2.049 1.00 97.38 69 LEU A O 1
ATOM 545 N N . SER A 1 70 ? 3.664 7.522 0.544 1.00 96.69 70 SER A N 1
ATOM 546 C CA . SER A 1 70 ? 3.504 8.607 1.518 1.00 96.69 70 SER A CA 1
ATOM 547 C C . SER A 1 70 ? 2.169 8.502 2.259 1.00 96.69 70 SER A C 1
ATOM 549 O O . SER A 1 70 ? 2.121 8.632 3.485 1.00 96.69 70 SER A O 1
ATOM 551 N N . TRP A 1 71 ? 1.088 8.199 1.533 1.00 97.12 71 TRP A N 1
ATOM 552 C CA . TRP A 1 71 ? -0.216 7.938 2.143 1.00 97.12 71 TRP A CA 1
ATOM 553 C C . TRP A 1 71 ? -0.192 6.676 3.016 1.00 97.12 71 TRP A C 1
ATOM 555 O O . TRP A 1 71 ? -0.592 6.717 4.179 1.00 97.12 71 TRP A O 1
ATOM 565 N N . GLY A 1 72 ? 0.375 5.580 2.508 1.00 97.50 72 GLY A N 1
ATOM 566 C CA . GLY A 1 72 ? 0.524 4.333 3.256 1.00 97.50 72 GLY A CA 1
ATOM 567 C C . GLY A 1 72 ? 1.319 4.501 4.553 1.00 97.50 72 GLY A C 1
ATOM 568 O O . GLY A 1 72 ? 0.931 3.953 5.577 1.00 97.50 72 GLY A O 1
ATOM 569 N N . GLN A 1 73 ? 2.381 5.310 4.561 1.00 97.62 73 GLN A N 1
ATOM 570 C CA . GLN A 1 73 ? 3.167 5.622 5.762 1.00 97.62 73 GLN A CA 1
ATOM 571 C C . GLN A 1 73 ? 2.396 6.472 6.780 1.00 97.62 73 GLN A C 1
ATOM 573 O O . GLN A 1 73 ? 2.599 6.340 7.990 1.00 97.62 73 GLN A O 1
ATOM 578 N N . LEU A 1 74 ? 1.513 7.366 6.324 1.00 96.31 74 LEU A N 1
ATOM 579 C CA . LEU A 1 74 ? 0.615 8.095 7.220 1.00 96.31 74 LEU A CA 1
ATOM 580 C C . LEU A 1 74 ? -0.341 7.126 7.926 1.00 96.31 74 LEU A C 1
ATOM 582 O O . LEU A 1 74 ? -0.443 7.150 9.152 1.00 96.31 74 LEU A O 1
ATOM 586 N N . VAL A 1 75 ? -0.980 6.241 7.162 1.00 96.31 75 VAL A N 1
ATOM 587 C CA . VAL A 1 75 ? -1.896 5.222 7.690 1.00 96.31 75 VAL A CA 1
ATOM 588 C C . VAL A 1 75 ? -1.161 4.238 8.590 1.00 96.31 75 VAL A C 1
ATOM 590 O O . VAL A 1 75 ? -1.625 3.966 9.690 1.00 96.31 75 VAL A O 1
ATOM 593 N N . GLN A 1 76 ? 0.023 3.778 8.185 1.00 96.69 76 GLN A N 1
ATOM 594 C CA . GLN A 1 76 ? 0.861 2.882 8.974 1.00 96.69 76 GLN A CA 1
ATOM 595 C C . GLN A 1 76 ? 1.132 3.466 10.361 1.00 96.69 76 GLN A C 1
ATOM 597 O O . GLN A 1 76 ? 0.956 2.766 11.357 1.00 96.69 76 GLN A O 1
ATOM 602 N N . ARG A 1 77 ? 1.501 4.752 10.449 1.00 95.81 77 ARG A N 1
ATOM 603 C CA . ARG A 1 77 ? 1.716 5.435 11.735 1.00 95.81 77 ARG A CA 1
ATOM 604 C C . ARG A 1 77 ? 0.451 5.457 12.589 1.00 95.81 77 ARG A C 1
ATOM 606 O O . ARG A 1 77 ? 0.539 5.178 13.780 1.00 95.81 77 ARG A O 1
ATOM 613 N N . ALA A 1 78 ? -0.708 5.725 11.988 1.00 92.44 78 ALA A N 1
ATOM 614 C CA . ALA A 1 78 ? -1.986 5.694 12.698 1.00 92.44 78 ALA A CA 1
ATOM 615 C C . ALA A 1 78 ? -2.321 4.290 13.236 1.00 92.44 78 ALA A C 1
ATOM 617 O O . ALA A 1 78 ? -2.783 4.160 14.365 1.00 92.44 78 ALA A O 1
ATOM 618 N N . THR A 1 79 ? -2.039 3.238 12.463 1.00 95.31 79 THR A N 1
ATOM 619 C CA . THR A 1 79 ? -2.342 1.847 12.839 1.00 95.31 79 THR A CA 1
ATOM 620 C C . THR A 1 79 ? -1.276 1.171 13.706 1.00 95.31 79 THR A C 1
ATOM 622 O O . THR A 1 79 ? -1.490 0.051 14.155 1.00 95.31 79 THR A O 1
ATOM 625 N N . SER A 1 80 ? -0.112 1.799 13.909 1.00 93.69 80 SER A N 1
ATOM 626 C CA . SER A 1 80 ? 0.997 1.231 14.702 1.00 93.69 80 SER A CA 1
ATOM 627 C C . SER A 1 80 ? 0.851 1.459 16.209 1.00 93.69 80 SER A C 1
ATOM 629 O O . SER A 1 80 ? 1.654 0.949 16.988 1.00 93.69 80 SER A O 1
ATOM 631 N N . GLN A 1 81 ? -0.145 2.245 16.612 1.00 91.56 81 GLN A N 1
ATOM 632 C CA . GLN A 1 81 ? -0.466 2.518 18.008 1.00 91.56 81 GLN A CA 1
ATOM 633 C C . GLN A 1 81 ? -0.928 1.211 18.689 1.00 91.56 81 GLN A C 1
ATOM 635 O O . GLN A 1 81 ? -1.770 0.514 18.112 1.00 91.56 81 GLN A O 1
ATOM 640 N N . PRO A 1 82 ? -0.418 0.850 19.883 1.00 89.38 82 PRO A N 1
ATOM 641 C CA . PRO A 1 82 ? -0.836 -0.360 20.604 1.00 89.38 82 PRO A CA 1
ATOM 642 C C . PRO A 1 82 ? -2.348 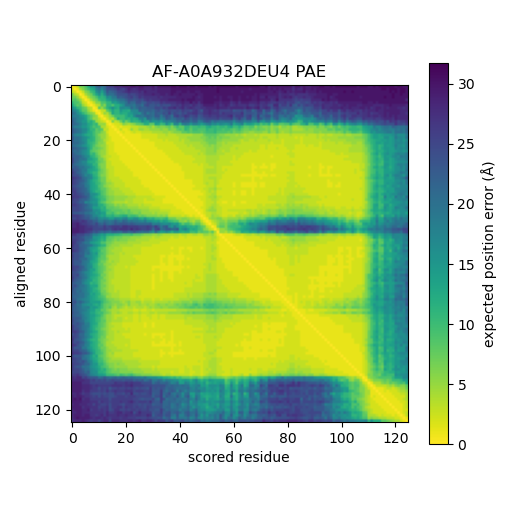-0.457 20.853 1.00 89.38 82 PRO A C 1
ATOM 644 O O . PRO A 1 82 ? -2.899 -1.548 20.964 1.00 89.38 82 PRO A O 1
ATOM 647 N N . GLU A 1 83 ? -3.014 0.690 20.926 1.00 89.62 83 GLU A N 1
ATOM 648 C CA . GLU A 1 83 ? -4.431 0.867 21.229 1.00 89.62 83 GLU A CA 1
ATOM 649 C C . GLU A 1 83 ? -5.303 0.774 19.969 1.00 89.62 83 GLU A C 1
ATOM 651 O O . GLU A 1 83 ? -6.531 0.823 20.057 1.00 89.62 83 GLU A O 1
ATOM 656 N N . PHE A 1 84 ? -4.692 0.658 18.782 1.00 91.12 84 PHE A N 1
ATOM 657 C CA . PHE A 1 84 ? -5.431 0.535 17.535 1.00 91.12 84 PHE A CA 1
ATOM 658 C C . PHE A 1 84 ? -6.189 -0.806 17.493 1.00 91.12 84 PHE A C 1
ATOM 660 O O . PHE A 1 84 ? -5.561 -1.866 17.531 1.00 91.12 84 PHE A O 1
ATOM 667 N N . PRO A 1 85 ? -7.528 -0.795 17.369 1.00 89.50 85 PRO A N 1
ATOM 668 C CA . PRO A 1 85 ? -8.343 -1.981 17.634 1.00 89.50 85 PRO A CA 1
ATOM 669 C C . PRO A 1 85 ? -8.352 -3.012 16.493 1.00 89.50 85 PRO A C 1
ATOM 671 O O . PRO A 1 85 ? -8.704 -4.169 16.718 1.00 89.50 85 PRO A O 1
ATOM 674 N N . ASP A 1 86 ? -8.002 -2.620 15.262 1.00 93.75 86 ASP A N 1
ATOM 675 C CA . ASP A 1 86 ? -8.063 -3.491 14.078 1.00 93.75 86 ASP A CA 1
ATOM 676 C C . ASP A 1 86 ? -6.658 -3.942 13.639 1.00 93.75 86 ASP A C 1
ATOM 678 O O . ASP A 1 86 ? -6.056 -3.425 12.694 1.00 93.75 86 ASP A O 1
ATOM 682 N N . HIS A 1 87 ? -6.108 -4.938 14.337 1.00 93.62 87 HIS A N 1
ATO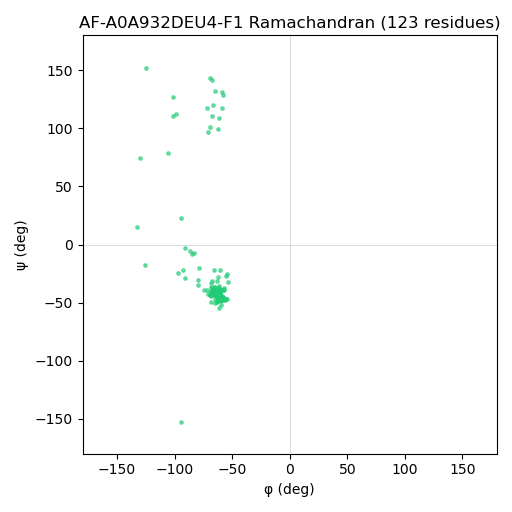M 683 C CA . HIS A 1 87 ? -4.776 -5.473 14.032 1.00 93.62 87 HIS A CA 1
ATOM 684 C C . HIS A 1 87 ? -4.672 -6.094 12.630 1.00 93.62 87 HIS A C 1
ATOM 686 O O . HIS A 1 87 ? -3.594 -6.094 12.032 1.00 93.62 87 HIS A O 1
ATOM 692 N N . ALA A 1 88 ? -5.778 -6.607 12.081 1.00 94.50 88 ALA A N 1
ATOM 693 C CA . ALA A 1 88 ? -5.799 -7.160 10.732 1.00 94.50 88 ALA A CA 1
ATOM 694 C C . ALA A 1 88 ? -5.630 -6.052 9.683 1.00 94.50 88 ALA A C 1
ATOM 696 O O . ALA A 1 88 ? -4.835 -6.198 8.749 1.00 94.50 88 ALA A O 1
ATOM 697 N N . LEU A 1 89 ? -6.318 -4.920 9.861 1.00 95.12 89 LEU A N 1
ATOM 698 C CA . LEU A 1 89 ? -6.135 -3.737 9.023 1.00 95.12 89 LEU A CA 1
ATOM 699 C C . LEU A 1 89 ? -4.705 -3.192 9.137 1.00 95.12 89 LEU A C 1
ATOM 701 O O . LEU A 1 89 ? -4.075 -2.930 8.114 1.00 95.12 89 LEU A O 1
ATOM 705 N N . ALA A 1 90 ? -4.157 -3.109 10.353 1.00 96.44 90 ALA A N 1
ATOM 706 C CA . ALA A 1 90 ? -2.772 -2.687 10.576 1.00 96.44 90 ALA A CA 1
ATOM 707 C C . ALA A 1 90 ? -1.764 -3.589 9.838 1.00 96.44 90 ALA A C 1
ATOM 709 O O . ALA A 1 90 ? -0.846 -3.104 9.172 1.00 96.44 90 ALA A O 1
ATOM 710 N N . ALA A 1 91 ? -1.940 -4.911 9.907 1.00 96.00 91 ALA A N 1
ATOM 711 C CA . ALA A 1 91 ? -1.090 -5.868 9.202 1.00 96.00 91 ALA A CA 1
ATOM 712 C C . ALA A 1 91 ? -1.183 -5.717 7.673 1.00 96.00 91 ALA A C 1
ATOM 714 O O . ALA A 1 91 ? -0.152 -5.725 6.997 1.00 96.00 91 ALA A O 1
ATOM 715 N N . ARG A 1 92 ? -2.393 -5.519 7.126 1.00 96.12 92 ARG A N 1
ATOM 716 C CA . ARG A 1 92 ? -2.599 -5.259 5.689 1.00 96.12 92 ARG A CA 1
ATOM 717 C C . ARG A 1 92 ? -1.876 -3.998 5.226 1.00 96.12 92 ARG A C 1
ATOM 719 O O . ARG A 1 92 ? -1.149 -4.049 4.236 1.00 96.12 92 ARG A O 1
ATOM 726 N N . VAL A 1 93 ? -2.028 -2.894 5.959 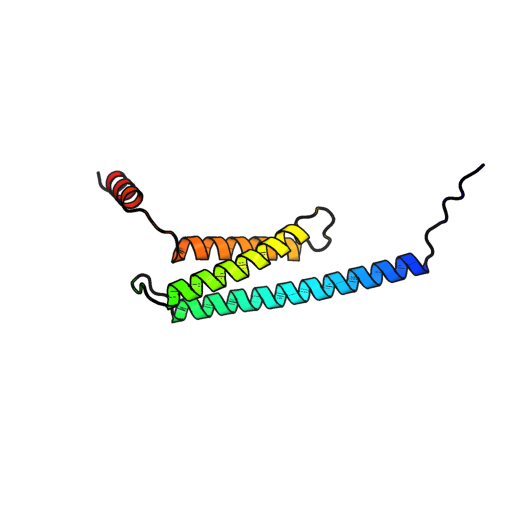1.00 97.75 93 VAL A N 1
ATOM 727 C CA . VAL A 1 93 ? -1.351 -1.624 5.654 1.00 97.75 93 VAL A CA 1
ATOM 728 C C . VAL A 1 93 ? 0.164 -1.813 5.657 1.00 97.75 93 VAL A C 1
ATOM 730 O O . VAL A 1 93 ? 0.832 -1.428 4.699 1.00 97.75 93 VAL A O 1
ATOM 733 N N . ASN A 1 94 ? 0.709 -2.472 6.683 1.00 97.44 94 ASN A N 1
ATOM 734 C CA . ASN A 1 94 ? 2.138 -2.774 6.774 1.00 97.44 94 ASN A CA 1
ATOM 735 C C . ASN A 1 94 ? 2.647 -3.584 5.572 1.00 97.44 94 ASN A C 1
ATOM 737 O O . ASN A 1 94 ? 3.682 -3.250 4.991 1.00 97.44 94 ASN A O 1
ATOM 741 N N . ALA A 1 95 ? 1.920 -4.636 5.188 1.00 96.75 95 ALA A N 1
ATOM 742 C CA . ALA A 1 95 ? 2.275 -5.467 4.044 1.00 96.75 95 ALA A CA 1
ATOM 743 C C . ALA A 1 95 ? 2.252 -4.664 2.735 1.00 96.75 95 ALA A C 1
ATOM 745 O O . ALA A 1 95 ? 3.187 -4.751 1.939 1.00 96.75 95 ALA A O 1
ATOM 746 N N . ARG A 1 96 ? 1.224 -3.832 2.533 1.00 97.44 96 ARG A N 1
ATOM 747 C CA . ARG A 1 96 ? 1.098 -3.015 1.323 1.00 97.44 96 ARG A CA 1
ATOM 748 C C . ARG A 1 96 ? 2.167 -1.925 1.240 1.00 97.44 96 ARG A C 1
ATOM 750 O O . ARG A 1 96 ? 2.728 -1.723 0.167 1.00 97.44 96 ARG A O 1
ATOM 757 N N . VAL A 1 97 ? 2.505 -1.272 2.354 1.00 98.06 97 VAL A N 1
ATOM 758 C CA . VAL A 1 97 ? 3.614 -0.302 2.416 1.00 98.06 97 VAL A CA 1
ATOM 759 C C . VAL A 1 97 ? 4.930 -0.960 2.014 1.00 98.06 97 VAL A C 1
ATOM 761 O O . VAL A 1 97 ? 5.640 -0.417 1.168 1.00 98.06 97 VAL A O 1
ATOM 764 N N . ARG A 1 98 ? 5.233 -2.147 2.554 1.00 96.69 98 ARG A N 1
ATOM 765 C CA . ARG A 1 98 ? 6.439 -2.896 2.174 1.00 96.69 98 ARG A CA 1
ATOM 766 C C . ARG A 1 98 ? 6.445 -3.227 0.684 1.00 96.69 98 ARG A C 1
ATOM 768 O O . ARG A 1 98 ? 7.431 -2.974 0.010 1.00 96.69 98 ARG A O 1
ATOM 775 N N . HIS A 1 99 ? 5.315 -3.677 0.150 1.00 95.81 99 HIS A N 1
ATOM 776 C CA . HIS A 1 99 ? 5.186 -3.965 -1.274 1.00 95.81 99 HIS A CA 1
ATOM 777 C C . HIS A 1 99 ? 5.446 -2.738 -2.172 1.00 95.81 99 HIS A C 1
ATOM 779 O O . HIS A 1 99 ? 6.086 -2.859 -3.214 1.00 95.81 99 HIS A O 1
ATOM 785 N N . LEU A 1 100 ? 4.990 -1.545 -1.774 1.00 95.81 100 LEU A N 1
ATOM 786 C CA . LEU A 1 100 ? 5.289 -0.299 -2.492 1.00 95.81 100 LEU A CA 1
ATOM 787 C C . LEU A 1 100 ? 6.776 0.084 -2.400 1.00 95.81 100 LEU A C 1
ATOM 789 O O . LEU A 1 100 ? 7.344 0.554 -3.385 1.00 95.81 100 LEU A O 1
ATOM 793 N N . GLN A 1 101 ? 7.416 -0.138 -1.248 1.00 95.31 101 GLN A N 1
ATOM 794 C CA . GLN A 1 101 ? 8.865 0.053 -1.090 1.00 95.31 101 GLN A CA 1
ATOM 795 C C . GLN A 1 101 ? 9.649 -0.893 -2.004 1.00 95.31 101 GLN A C 1
ATOM 797 O O . GLN A 1 101 ? 10.569 -0.451 -2.692 1.00 95.31 101 GLN A O 1
ATOM 802 N N . ASP A 1 102 ? 9.240 -2.161 -2.072 1.00 92.56 102 ASP A N 1
ATOM 803 C CA . ASP A 1 102 ? 9.850 -3.164 -2.944 1.00 92.56 102 ASP A CA 1
ATOM 804 C C . ASP A 1 102 ? 9.693 -2.782 -4.423 1.00 92.56 102 ASP A C 1
ATOM 806 O O . ASP A 1 102 ? 10.655 -2.863 -5.181 1.00 92.56 102 ASP A O 1
ATOM 810 N N . LYS A 1 103 ? 8.518 -2.284 -4.840 1.00 90.44 103 LYS A N 1
ATOM 811 C CA . LYS A 1 103 ? 8.301 -1.749 -6.200 1.00 90.44 103 LYS A CA 1
ATOM 812 C C . LYS A 1 103 ? 9.224 -0.580 -6.518 1.00 90.44 103 LYS A C 1
ATOM 814 O O . LYS A 1 103 ? 9.766 -0.515 -7.621 1.00 90.44 103 LYS A O 1
ATOM 819 N N . LEU A 1 104 ? 9.401 0.343 -5.573 1.00 90.88 104 LEU A N 1
ATOM 820 C CA . LEU A 1 104 ? 10.293 1.485 -5.754 1.00 90.88 104 LEU A CA 1
ATOM 821 C C . LEU A 1 104 ? 11.743 1.015 -5.932 1.00 90.88 104 LEU A C 1
ATOM 823 O O . LEU A 1 104 ? 12.421 1.466 -6.850 1.00 90.88 104 LEU A O 1
ATOM 827 N N . ALA A 1 105 ? 12.190 0.069 -5.105 1.00 88.75 105 ALA A N 1
ATOM 828 C CA . ALA A 1 105 ? 13.519 -0.523 -5.215 1.00 88.75 105 ALA A CA 1
ATOM 829 C C . ALA A 1 105 ? 13.697 -1.342 -6.505 1.00 88.75 105 ALA A C 1
ATOM 831 O O . ALA A 1 105 ? 14.767 -1.323 -7.099 1.00 88.75 105 ALA A O 1
ATOM 832 N N . LEU A 1 106 ? 12.663 -2.045 -6.965 1.00 86.88 106 LEU A N 1
ATOM 833 C CA . LEU A 1 106 ? 12.730 -2.848 -8.183 1.00 86.88 106 LEU A CA 1
ATOM 834 C C . LEU A 1 106 ? 12.857 -1.978 -9.436 1.00 86.88 106 LEU A C 1
ATOM 836 O O . LEU A 1 106 ? 13.706 -2.231 -10.284 1.00 86.88 106 LEU A O 1
ATOM 840 N N . TRP A 1 107 ? 11.998 -0.968 -9.564 1.00 86.81 107 TRP A N 1
ATOM 841 C CA . TRP A 1 107 ? 11.870 -0.200 -10.803 1.00 86.81 107 TRP A CA 1
ATOM 842 C C . TRP A 1 107 ? 12.742 1.054 -10.853 1.00 86.81 107 TRP A C 1
ATOM 844 O O . TRP A 1 107 ? 13.014 1.548 -11.947 1.00 86.81 107 TRP A O 1
ATOM 854 N N . HIS A 1 108 ? 13.155 1.574 -9.693 1.00 86.88 108 HIS A N 1
ATOM 855 C CA . HIS A 1 108 ? 13.823 2.876 -9.566 1.00 86.88 108 HIS A CA 1
ATOM 856 C C . HIS A 1 108 ? 15.073 2.848 -8.689 1.00 86.88 108 HIS A C 1
ATOM 858 O O . HIS A 1 108 ? 15.536 3.909 -8.266 1.00 86.88 108 HIS A O 1
ATOM 864 N N . ARG A 1 109 ? 15.623 1.668 -8.373 1.00 77.19 109 ARG A N 1
ATOM 865 C CA . ARG A 1 109 ? 16.963 1.620 -7.787 1.00 77.19 109 ARG A CA 1
ATOM 866 C C . ARG A 1 109 ? 17.956 2.079 -8.844 1.00 77.19 109 ARG A C 1
ATOM 868 O O . ARG A 1 109 ? 18.224 1.370 -9.808 1.00 77.19 109 ARG A O 1
ATOM 875 N N . ASP A 1 110 ? 18.527 3.248 -8.607 1.00 63.81 110 ASP A N 1
ATOM 876 C CA . ASP A 1 110 ? 19.699 3.709 -9.331 1.00 63.81 110 ASP A CA 1
ATOM 877 C C . ASP A 1 110 ? 20.886 2.859 -8.857 1.00 63.81 110 ASP A C 1
ATOM 879 O O . ASP A 1 110 ? 21.445 3.088 -7.783 1.00 63.81 110 ASP A O 1
ATOM 883 N N . MET A 1 111 ? 21.234 1.810 -9.607 1.00 63.22 111 MET A N 1
ATOM 884 C CA . MET A 1 111 ? 22.493 1.106 -9.379 1.00 63.22 111 MET A CA 1
ATOM 885 C C . MET A 1 111 ? 23.615 2.017 -9.866 1.00 63.22 111 MET A C 1
ATOM 887 O O . MET A 1 111 ? 23.667 2.389 -11.037 1.00 63.22 111 MET A O 1
ATOM 891 N N . THR A 1 112 ? 24.497 2.426 -8.958 1.00 67.88 112 THR A N 1
ATOM 892 C CA . THR A 1 112 ? 25.673 3.194 -9.371 1.00 67.88 112 THR A CA 1
ATOM 893 C C . THR A 1 112 ? 26.616 2.276 -10.149 1.00 67.88 112 THR A C 1
ATOM 895 O O . THR A 1 112 ? 26.769 1.112 -9.782 1.00 67.88 112 THR A O 1
ATOM 898 N N . ALA A 1 113 ? 27.290 2.7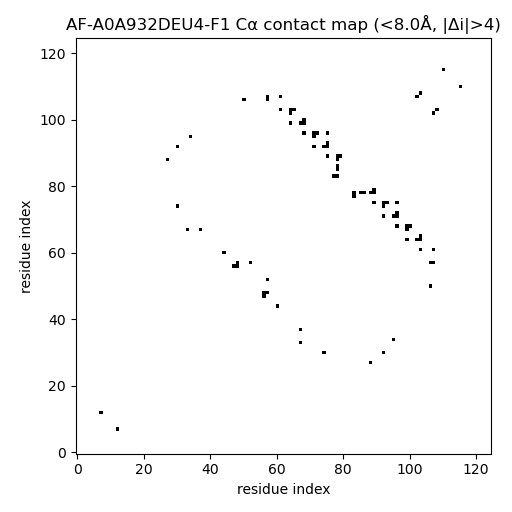90 -11.183 1.00 63.50 113 ALA A N 1
ATOM 899 C CA . ALA A 1 113 ? 28.259 2.006 -11.964 1.00 63.50 113 ALA A CA 1
ATOM 900 C C . ALA A 1 113 ? 29.338 1.352 -11.074 1.00 63.50 113 ALA A C 1
ATOM 902 O O . ALA A 1 113 ? 29.773 0.235 -11.316 1.00 63.50 113 ALA A O 1
ATOM 903 N N . ALA A 1 114 ? 29.705 2.008 -9.969 1.00 71.31 114 ALA A N 1
ATOM 904 C CA . ALA A 1 114 ? 30.639 1.467 -8.984 1.00 71.31 114 ALA A CA 1
ATOM 905 C C . ALA A 1 114 ? 30.088 0.258 -8.203 1.00 71.31 114 ALA A C 1
ATOM 907 O O . ALA A 1 114 ? 30.847 -0.602 -7.758 1.00 71.31 114 ALA A O 1
ATOM 908 N N . GLU A 1 115 ? 28.776 0.203 -7.984 1.00 71.25 115 GLU A N 1
ATOM 909 C CA . GLU A 1 115 ? 28.109 -0.909 -7.306 1.00 71.25 115 GLU A CA 1
ATOM 910 C C . GLU A 1 115 ? 27.906 -2.088 -8.265 1.00 71.25 115 GLU A C 1
ATOM 912 O O . GLU A 1 115 ? 28.093 -3.236 -7.865 1.00 71.25 115 GLU A O 1
ATOM 917 N N . GLU A 1 116 ? 27.641 -1.798 -9.540 1.00 70.00 116 GLU A N 1
ATOM 918 C CA . GLU A 1 116 ? 27.621 -2.775 -10.631 1.00 70.00 116 GLU A CA 1
ATOM 919 C C . GLU A 1 116 ? 28.988 -3.450 -10.816 1.00 70.00 116 GLU A C 1
ATOM 921 O O . GLU A 1 116 ? 29.086 -4.673 -10.696 1.00 70.00 116 GLU A O 1
ATOM 926 N N . ASP A 1 117 ? 30.056 -2.665 -10.989 1.00 75.19 117 ASP A N 1
ATOM 927 C CA . ASP A 1 117 ? 31.428 -3.170 -11.139 1.00 75.19 117 ASP A CA 1
ATOM 928 C C . ASP A 1 117 ? 31.851 -4.032 -9.944 1.00 75.19 117 ASP A C 1
ATOM 930 O O . ASP A 1 117 ? 32.493 -5.073 -10.096 1.00 75.19 117 ASP A O 1
ATOM 934 N N . ARG A 1 118 ? 31.453 -3.635 -8.729 1.00 80.25 118 ARG A N 1
ATOM 935 C CA . ARG A 1 118 ? 31.742 -4.399 -7.511 1.00 80.25 118 ARG A CA 1
ATOM 936 C C . ARG A 1 118 ? 31.040 -5.755 -7.498 1.00 80.25 118 ARG A C 1
ATOM 938 O O . ARG A 1 118 ? 31.642 -6.736 -7.064 1.00 80.25 118 ARG A O 1
ATOM 945 N N . ILE A 1 119 ? 29.779 -5.813 -7.926 1.00 76.94 119 ILE A N 1
ATOM 946 C CA . ILE A 1 119 ? 29.011 -7.063 -7.997 1.00 76.94 119 ILE A CA 1
ATOM 947 C C . ILE A 1 119 ? 29.586 -7.971 -9.088 1.00 76.94 119 ILE A C 1
ATOM 949 O O . ILE A 1 119 ? 29.762 -9.164 -8.846 1.00 76.94 119 ILE A O 1
ATOM 953 N N . LEU A 1 120 ? 29.936 -7.412 -10.249 1.00 76.56 120 LEU A N 1
ATOM 954 C CA . LEU A 1 120 ? 30.539 -8.155 -11.356 1.00 76.56 120 LEU A CA 1
ATOM 955 C C . LEU A 1 120 ? 31.881 -8.778 -10.959 1.00 76.56 120 LEU A C 1
ATOM 957 O O . LEU A 1 120 ? 32.062 -9.979 -11.141 1.00 76.56 120 LEU A O 1
ATOM 961 N N . LEU A 1 121 ? 32.772 -8.005 -10.331 1.00 83.62 121 LEU A N 1
ATOM 962 C CA . LEU A 1 121 ? 34.060 -8.501 -9.831 1.00 83.62 121 LEU A CA 1
ATOM 963 C C . LEU A 1 121 ? 33.912 -9.572 -8.740 1.00 83.62 121 LEU A C 1
ATOM 965 O O . LEU A 1 121 ? 34.762 -10.449 -8.617 1.00 83.62 121 LEU A O 1
ATOM 969 N N . ALA A 1 122 ? 32.854 -9.508 -7.927 1.00 80.00 122 ALA A N 1
ATOM 970 C CA . ALA A 1 122 ? 32.605 -10.494 -6.877 1.00 80.00 122 ALA A CA 1
ATOM 971 C C . ALA A 1 122 ? 31.984 -11.802 -7.406 1.00 80.00 122 ALA A C 1
ATOM 973 O O . ALA A 1 122 ? 32.206 -12.860 -6.819 1.00 80.00 122 ALA A O 1
ATOM 974 N N . ALA A 1 123 ? 31.191 -11.736 -8.480 1.00 73.06 123 ALA A N 1
ATOM 975 C CA . ALA A 1 123 ? 30.501 -12.888 -9.064 1.00 73.06 123 ALA A CA 1
ATOM 976 C C . ALA A 1 123 ? 31.316 -13.597 -10.161 1.00 73.06 123 ALA A C 1
ATOM 978 O O . ALA A 1 123 ? 31.159 -14.804 -10.350 1.00 73.06 123 ALA A O 1
ATOM 979 N N . PHE A 1 124 ? 32.185 -12.862 -10.859 1.00 76.25 124 PHE A N 1
ATOM 980 C CA . PHE A 1 124 ? 33.022 -13.355 -11.954 1.00 76.25 124 PHE A CA 1
ATOM 981 C C . PHE A 1 124 ? 34.493 -12.947 -11.730 1.00 76.25 124 PHE A C 1
ATOM 983 O O . PHE A 1 124 ? 34.960 -12.003 -12.371 1.00 76.25 124 PHE A O 1
ATOM 990 N N . PRO A 1 125 ? 35.203 -13.605 -10.791 1.00 58.78 125 PRO A N 1
ATOM 991 C CA . PRO A 1 125 ? 36.612 -13.327 -10.509 1.00 58.78 125 PRO A CA 1
ATOM 992 C C . PRO A 1 125 ? 37.560 -13.743 -11.642 1.00 58.78 125 PRO A C 1
ATOM 994 O O . PRO A 1 125 ? 37.240 -14.708 -12.377 1.00 58.78 125 PRO A O 1
#

Nearest PDB structures (foldseek):
  7moq-assembly1_C  TM=6.021E-01  e=5.781E+00  Tetrahymena thermophila CU428

Foldseek 3Di:
DDPDPPDPDPVVVVVVVVVVVVVVVVLLVVLVVLVVVLVVLVVVCVVQDDPPDPDDSLVVSLVVLVVSLVVLVVSLVVCVDPPRPCVVSNVVSVVSSVVSVVVCCVRPVPCDVVNVVVVCVVVPD